Protein AF-K2B1D2-F1 (afdb_monomer)

pLDDT: mean 92.27, std 4.35, range [72.94, 96.94]

Secondary structure (DSSP, 8-state):
-HHHHHHHTT--GGGGHHHHHTTTT-----------HHHHHHHHHT-SSGGGG-SS--BTTB---

Sequence (65 aa):
MLLERIKADGLSPEEYEWYLDLRKYGSVPHSGFGIGLERMVRWMSGTEHIRECIPFPRLVNRIKP

Solvent-accessible surface area (backbone atoms only — not comparable to full-atom values): 4396 Å² total; per-residue (Å²): 108,74,69,59,51,41,53,73,72,71,45,67,65,76,86,41,42,78,66,54,56,69,44,70,89,55,72,78,95,78,86,86,86,86,81,59,65,42,58,51,47,22,65,75,70,67,51,93,52,58,57,83,55,36,99,73,59,78,46,102,92,33,87,69,129

Radius of gyration: 18.92 Å; Cα contacts (8 Å, |Δi|>4): 29; chains: 1; bounding box: 40×24×41 Å

Foldseek 3Di:
DVVVVCVVVVHDVVVCVVVVVVCVVHDDDDDDDDDDPLVVVCVVVVDPDSVVSPPQDDDPPHDDD

Structure (mmCIF, N/CA/C/O backbone):
data_AF-K2B1D2-F1
#
_entry.id   AF-K2B1D2-F1
#
loop_
_atom_site.group_PDB
_atom_site.id
_atom_site.type_symbol
_atom_site.label_atom_id
_atom_site.label_alt_id
_atom_site.label_comp_id
_atom_site.label_asym_id
_atom_site.label_entity_id
_atom_site.label_seq_id
_atom_site.pdbx_PDB_ins_code
_atom_site.Cartn_x
_atom_site.Cartn_y
_atom_site.Cartn_z
_atom_site.occupancy
_atom_site.B_iso_or_equiv
_atom_site.auth_seq_id
_atom_site.auth_comp_id
_atom_site.auth_asym_id
_atom_site.auth_atom_id
_atom_site.pdbx_PDB_model_num
ATOM 1 N N . MET A 1 1 ? 11.096 -6.402 -18.699 1.00 72.94 1 MET A N 1
ATOM 2 C CA . MET A 1 1 ? 11.511 -5.161 -17.991 1.00 72.94 1 MET A CA 1
ATOM 3 C C . MET A 1 1 ? 10.305 -4.231 -17.821 1.00 72.94 1 MET A C 1
ATOM 5 O O . MET A 1 1 ? 9.373 -4.347 -18.597 1.00 72.94 1 MET A O 1
ATOM 9 N N . LEU A 1 2 ? 10.280 -3.347 -16.811 1.00 89.75 2 LEU A N 1
ATOM 10 C CA . LEU A 1 2 ? 9.105 -2.572 -16.338 1.00 89.75 2 LEU A CA 1
ATOM 11 C C . LEU A 1 2 ? 8.140 -2.049 -17.430 1.00 89.75 2 LEU A C 1
ATOM 13 O O . LEU A 1 2 ? 6.939 -2.266 -17.313 1.00 89.75 2 LEU A O 1
ATOM 17 N N . LEU A 1 3 ? 8.648 -1.434 -18.5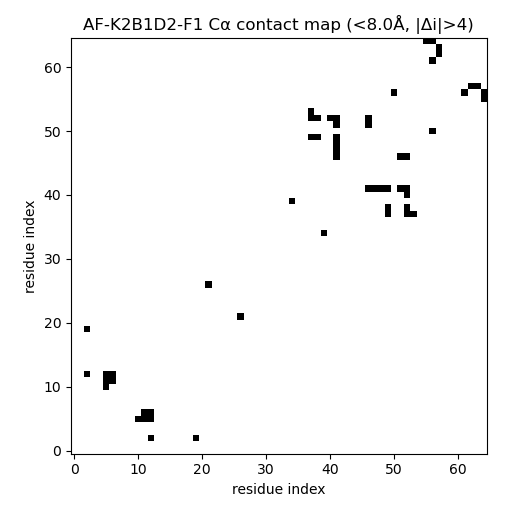03 1.00 92.19 3 LEU A N 1
ATOM 18 C CA . LEU A 1 3 ? 7.829 -0.922 -19.613 1.00 92.19 3 LEU A CA 1
ATOM 19 C C . LEU A 1 3 ? 7.018 -2.014 -20.332 1.00 92.19 3 LEU A C 1
ATOM 21 O O . LEU A 1 3 ? 5.874 -1.789 -20.713 1.00 92.19 3 LEU A O 1
ATOM 25 N N . GLU A 1 4 ? 7.589 -3.205 -20.508 1.00 94.00 4 GLU A N 1
ATOM 26 C CA . GLU A 1 4 ? 6.883 -4.343 -21.111 1.00 94.00 4 GLU A CA 1
ATOM 27 C C . GLU A 1 4 ? 5.729 -4.800 -20.222 1.00 94.00 4 GLU A C 1
ATOM 29 O O . GLU A 1 4 ? 4.674 -5.158 -20.732 1.00 94.00 4 GLU A O 1
ATOM 34 N N . ARG A 1 5 ? 5.908 -4.747 -18.894 1.00 94.56 5 ARG A N 1
ATOM 35 C CA . ARG A 1 5 ? 4.859 -5.114 -17.939 1.00 94.56 5 ARG A CA 1
ATOM 36 C C . ARG A 1 5 ? 3.720 -4.096 -17.940 1.00 94.56 5 ARG A C 1
ATOM 38 O O . ARG A 1 5 ? 2.572 -4.501 -18.003 1.00 94.56 5 ARG A O 1
ATOM 45 N N . ILE A 1 6 ? 4.048 -2.802 -17.971 1.00 94.75 6 ILE A N 1
ATOM 46 C CA . ILE A 1 6 ? 3.070 -1.707 -18.117 1.00 94.75 6 ILE A CA 1
ATOM 47 C C . ILE A 1 6 ? 2.224 -1.912 -19.383 1.00 94.75 6 ILE A C 1
ATOM 49 O O . ILE A 1 6 ? 0.999 -1.890 -19.314 1.00 94.75 6 ILE A O 1
ATOM 53 N N . LYS A 1 7 ? 2.869 -2.197 -20.523 1.00 94.44 7 LYS A N 1
ATOM 54 C CA . LYS A 1 7 ? 2.169 -2.479 -21.787 1.00 94.44 7 LYS A CA 1
ATOM 55 C C . LYS A 1 7 ? 1.321 -3.752 -21.722 1.00 94.44 7 LYS A C 1
ATOM 57 O O . LYS A 1 7 ? 0.213 -3.762 -22.246 1.00 94.44 7 LYS A O 1
ATOM 62 N N . ALA A 1 8 ? 1.827 -4.813 -21.092 1.00 96.62 8 ALA A N 1
ATOM 63 C CA . ALA A 1 8 ? 1.103 -6.076 -20.935 1.00 96.62 8 ALA A CA 1
ATOM 64 C C . ALA A 1 8 ? -0.140 -5.936 -20.043 1.00 96.62 8 ALA A C 1
ATOM 66 O O . ALA A 1 8 ? -1.156 -6.567 -20.317 1.00 96.62 8 ALA A O 1
ATOM 67 N N . ASP A 1 9 ? -0.071 -5.080 -19.023 1.00 95.81 9 ASP A N 1
ATOM 68 C CA . ASP A 1 9 ? -1.183 -4.787 -18.116 1.00 95.81 9 ASP A CA 1
ATOM 69 C C . ASP A 1 9 ? -2.159 -3.735 -18.707 1.00 95.81 9 ASP A C 1
ATOM 71 O O . ASP A 1 9 ? -3.123 -3.346 -18.050 1.00 95.81 9 ASP A O 1
ATOM 75 N N . GLY A 1 10 ? -1.943 -3.285 -19.955 1.00 94.81 10 GLY A N 1
ATOM 76 C CA . GLY A 1 10 ? -2.832 -2.359 -20.670 1.00 94.81 10 GLY A CA 1
ATOM 77 C C . GLY A 1 10 ? -2.786 -0.912 -20.170 1.00 94.81 10 GLY A C 1
ATOM 78 O O . GLY A 1 10 ? -3.716 -0.149 -20.417 1.00 94.81 10 GLY A O 1
ATOM 79 N N . LEU A 1 11 ? -1.727 -0.539 -19.454 1.00 95.19 11 LEU A N 1
ATOM 80 C CA . LEU A 1 11 ? -1.550 0.784 -18.860 1.00 95.19 11 LEU A CA 1
ATOM 81 C C . LEU A 1 11 ? -0.861 1.742 -19.851 1.00 95.19 11 LEU A C 1
ATOM 83 O O . LEU A 1 11 ? 0.025 1.317 -20.600 1.00 95.19 11 LEU A O 1
ATOM 87 N N . SER A 1 12 ? -1.230 3.032 -19.850 1.00 93.75 12 SER A N 1
ATOM 88 C CA . SER A 1 12 ? -0.571 4.035 -20.704 1.00 93.75 12 SER A CA 1
ATOM 89 C C . SER A 1 12 ? 0.848 4.305 -20.193 1.00 93.75 12 SER A C 1
ATOM 91 O O . SER A 1 12 ? 1.011 4.711 -19.044 1.00 93.75 12 SER A O 1
ATOM 93 N N . PRO A 1 13 ? 1.897 4.143 -21.021 1.00 92.19 13 PRO A N 1
ATOM 94 C CA . PRO A 1 13 ? 3.256 4.504 -20.628 1.00 92.19 13 PRO A CA 1
ATOM 95 C C . PRO A 1 13 ? 3.439 5.996 -20.333 1.00 92.19 13 PRO A C 1
ATOM 97 O O . PRO A 1 13 ? 4.325 6.334 -19.549 1.00 92.19 13 PRO A O 1
ATOM 100 N N . GLU A 1 14 ? 2.624 6.871 -20.935 1.00 93.81 14 GLU A N 1
ATOM 101 C CA . GLU A 1 14 ? 2.715 8.321 -20.734 1.00 93.81 14 GLU A CA 1
ATOM 102 C C . GLU A 1 14 ? 2.416 8.705 -19.274 1.00 93.81 14 GLU A C 1
ATOM 104 O O . GLU A 1 14 ? 3.104 9.543 -18.698 1.00 93.81 14 GLU A O 1
ATOM 109 N N . GLU A 1 15 ? 1.466 8.027 -18.619 1.00 94.88 15 GLU A N 1
ATOM 110 C CA . GLU A 1 15 ? 1.127 8.267 -17.204 1.00 94.88 15 GLU A CA 1
ATOM 111 C C . GLU A 1 15 ? 2.281 7.928 -16.238 1.00 94.88 15 GLU A C 1
ATOM 113 O O . GLU A 1 15 ? 2.347 8.442 -15.116 1.00 94.88 15 GLU A O 1
ATOM 118 N N . TYR A 1 16 ? 3.215 7.078 -16.677 1.00 93.94 16 TYR A N 1
ATOM 119 C CA . TYR A 1 16 ? 4.371 6.631 -15.898 1.00 93.94 16 TYR A CA 1
ATOM 120 C C . TYR A 1 16 ? 5.693 7.229 -16.385 1.00 93.94 16 TYR A C 1
ATOM 122 O O . TYR A 1 16 ? 6.739 6.829 -15.872 1.00 93.94 16 TYR 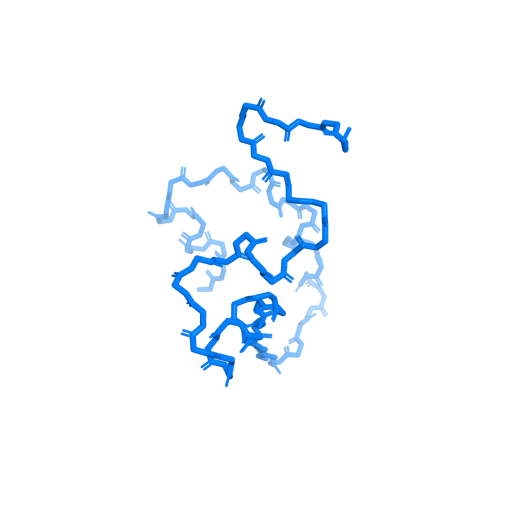A O 1
ATOM 130 N N . GLU A 1 17 ? 5.683 8.171 -17.335 1.00 93.19 17 GLU A N 1
ATOM 131 C CA . GLU A 1 17 ? 6.899 8.749 -17.926 1.00 93.19 17 GLU A CA 1
ATOM 132 C C . GLU A 1 17 ? 7.860 9.261 -16.845 1.00 93.19 17 GLU A C 1
ATOM 134 O O . GLU A 1 17 ? 9.018 8.842 -16.789 1.00 93.19 17 GLU A O 1
ATOM 139 N N . TRP A 1 18 ? 7.338 10.038 -15.890 1.00 93.44 18 TRP A N 1
ATOM 140 C CA . TRP A 1 18 ? 8.105 10.557 -14.754 1.00 93.44 18 TRP A CA 1
ATOM 141 C C . TRP A 1 18 ? 8.790 9.452 -13.930 1.00 93.44 18 TRP A C 1
ATOM 143 O O . TRP A 1 18 ? 9.883 9.655 -13.408 1.00 93.44 18 TRP A O 1
ATOM 153 N N . TYR A 1 19 ? 8.159 8.280 -13.798 1.00 93.00 19 TYR A N 1
ATOM 154 C CA . TYR A 1 19 ? 8.666 7.153 -13.012 1.00 93.00 19 TYR A CA 1
ATOM 155 C C . TYR A 1 19 ? 9.678 6.315 -13.799 1.00 93.00 19 TYR A C 1
ATOM 157 O O . TYR A 1 19 ? 10.638 5.786 -13.232 1.00 93.00 19 TYR A O 1
ATOM 165 N N . LEU A 1 20 ? 9.474 6.193 -15.111 1.00 92.62 20 LEU A N 1
ATOM 166 C CA . LEU A 1 20 ? 10.399 5.527 -16.022 1.00 92.62 20 LEU A CA 1
ATOM 167 C C . LEU A 1 20 ? 11.704 6.320 -16.152 1.00 92.62 20 LEU A C 1
ATOM 169 O O . LEU A 1 20 ? 12.784 5.721 -16.137 1.00 92.62 20 LEU A O 1
ATOM 173 N N . ASP A 1 21 ? 11.614 7.650 -16.176 1.00 93.38 21 ASP A N 1
ATOM 174 C CA . ASP A 1 21 ? 12.767 8.548 -16.247 1.00 93.38 21 ASP A CA 1
ATOM 175 C C . ASP A 1 21 ? 13.721 8.398 -15.055 1.00 93.38 21 ASP A C 1
ATOM 177 O O . ASP A 1 21 ? 14.939 8.489 -15.228 1.00 93.38 21 ASP A O 1
ATOM 181 N N . LEU A 1 22 ? 13.215 8.041 -13.867 1.00 91.75 22 LEU A N 1
ATOM 182 C CA . LEU A 1 22 ? 14.049 7.761 -12.687 1.00 91.75 22 LEU A CA 1
ATOM 183 C C . LEU A 1 22 ? 15.059 6.628 -12.914 1.00 91.75 22 LEU A C 1
ATOM 185 O O . LEU A 1 22 ? 16.053 6.532 -12.199 1.00 91.75 22 LEU A O 1
ATOM 189 N N . ARG A 1 23 ? 14.800 5.741 -13.880 1.00 90.00 23 ARG A N 1
ATOM 190 C CA . ARG A 1 23 ? 15.642 4.573 -14.181 1.00 90.00 23 ARG A CA 1
ATOM 191 C C . ARG A 1 23 ? 16.463 4.751 -15.462 1.00 90.00 23 ARG A C 1
ATOM 193 O O . ARG A 1 23 ? 17.224 3.850 -15.812 1.00 90.00 23 ARG A O 1
ATOM 200 N N . LYS A 1 24 ? 16.338 5.896 -16.145 1.00 88.25 24 LYS A N 1
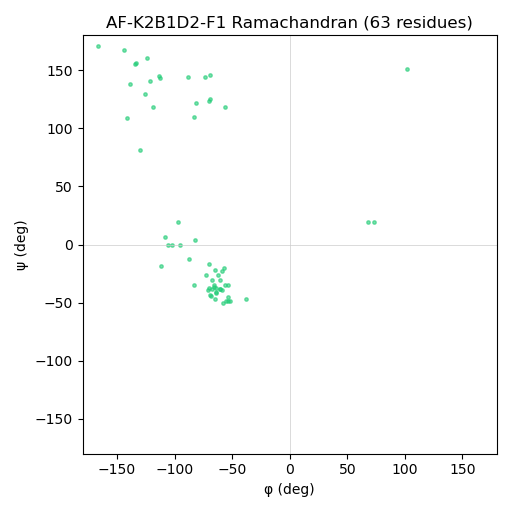ATOM 201 C CA . LYS A 1 24 ? 16.965 6.186 -17.446 1.00 88.25 24 LYS A CA 1
ATOM 202 C C . LYS A 1 24 ? 18.492 6.132 -17.412 1.00 88.25 24 LYS A C 1
ATOM 204 O O . LYS A 1 24 ? 19.104 5.632 -18.348 1.00 88.25 24 LYS A O 1
ATOM 209 N N . TYR A 1 25 ? 19.099 6.602 -16.324 1.00 90.31 25 TYR A N 1
ATOM 210 C CA . TYR A 1 25 ? 20.558 6.646 -16.148 1.00 90.31 25 TYR A CA 1
ATOM 211 C C . TYR A 1 25 ? 21.110 5.459 -15.348 1.00 90.31 25 TYR A C 1
ATOM 213 O O . TYR A 1 25 ? 22.223 5.511 -14.830 1.00 90.31 25 TYR A O 1
ATOM 221 N N . GLY A 1 26 ? 20.335 4.378 -15.260 1.00 85.38 26 GLY A N 1
ATOM 222 C CA . GLY A 1 26 ? 20.668 3.202 -14.472 1.00 85.38 26 GLY A CA 1
ATOM 223 C C . GLY A 1 26 ? 19.910 3.158 -13.150 1.00 85.38 26 GLY A C 1
ATOM 224 O O . GLY A 1 26 ? 19.521 4.168 -12.571 1.00 85.38 26 GLY A O 1
ATOM 225 N N . SER A 1 27 ? 19.674 1.939 -12.680 1.00 87.06 27 SER A N 1
ATOM 226 C CA . SER A 1 27 ? 19.019 1.657 -11.409 1.00 87.06 27 SER A CA 1
ATOM 227 C C . SER A 1 27 ? 19.756 0.500 -10.754 1.00 87.06 27 SER A C 1
ATOM 229 O O . SER A 1 27 ? 20.134 -0.458 -11.429 1.00 87.06 27 SER A O 1
ATOM 231 N N . VAL A 1 28 ? 19.972 0.582 -9.445 1.00 91.81 28 VAL A N 1
ATOM 232 C 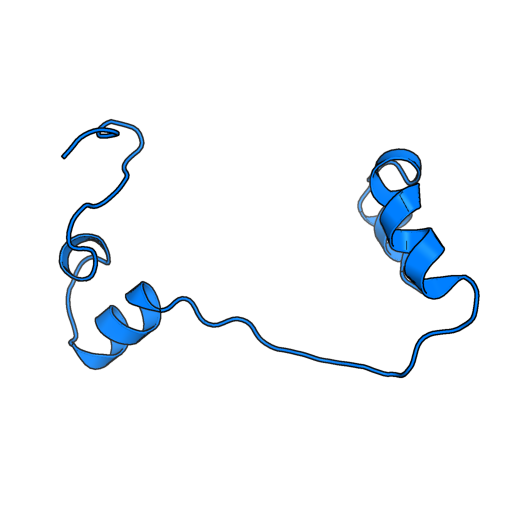CA . VAL A 1 28 ? 20.512 -0.548 -8.687 1.00 91.81 28 VAL A CA 1
ATOM 233 C C . VAL A 1 28 ? 19.425 -1.614 -8.517 1.00 91.81 28 VAL A C 1
ATOM 235 O O . VAL A 1 28 ? 18.253 -1.258 -8.342 1.00 91.81 28 VAL A O 1
ATOM 238 N N . PRO A 1 29 ? 19.762 -2.915 -8.545 1.00 92.00 29 PRO A N 1
ATOM 239 C CA . PRO A 1 29 ? 18.823 -3.960 -8.156 1.00 92.00 29 PRO A CA 1
ATOM 240 C C . PRO A 1 29 ? 18.329 -3.701 -6.728 1.00 92.00 29 PRO A C 1
ATOM 242 O O . PRO A 1 29 ? 19.119 -3.654 -5.789 1.00 92.00 29 PRO A O 1
ATOM 245 N N . HIS A 1 30 ? 17.024 -3.497 -6.572 1.00 91.94 30 HIS A N 1
ATOM 246 C CA . HIS A 1 30 ? 16.391 -3.192 -5.292 1.00 91.94 30 HIS A CA 1
ATOM 247 C C . HIS A 1 30 ? 15.134 -4.036 -5.105 1.00 91.94 30 HIS A C 1
ATOM 249 O O . HIS A 1 30 ? 14.500 -4.478 -6.064 1.00 91.94 30 HIS A O 1
ATOM 255 N N . SER A 1 31 ? 14.769 -4.237 -3.844 1.00 94.31 31 SER A N 1
ATOM 256 C CA . SER A 1 31 ? 13.509 -4.846 -3.432 1.00 94.31 31 SER A CA 1
ATOM 257 C C . SER A 1 31 ? 13.018 -4.163 -2.156 1.00 94.31 31 SER A C 1
ATOM 259 O O . SER A 1 31 ? 13.751 -3.393 -1.534 1.00 94.31 31 SER A O 1
ATOM 261 N N . GLY A 1 32 ? 11.771 -4.416 -1.781 1.00 94.62 32 GLY A N 1
ATOM 262 C CA . GLY A 1 32 ? 11.180 -3.872 -0.568 1.00 94.62 32 GLY A CA 1
ATOM 263 C C . GLY A 1 32 ? 9.875 -4.579 -0.238 1.00 94.62 32 GLY A C 1
ATOM 264 O O . GLY A 1 32 ? 9.351 -5.351 -1.042 1.00 94.62 32 GLY A O 1
ATOM 265 N N . PHE A 1 33 ? 9.352 -4.300 0.949 1.00 96.94 33 PHE A N 1
ATOM 266 C CA . PHE A 1 33 ? 8.046 -4.771 1.389 1.00 96.94 33 PHE A CA 1
ATOM 267 C C . PHE A 1 33 ? 7.265 -3.612 2.011 1.00 96.94 33 PHE A C 1
ATOM 269 O O . PHE A 1 33 ? 7.845 -2.632 2.476 1.00 96.94 33 PHE A O 1
ATOM 276 N N . GLY A 1 34 ? 5.939 -3.727 2.002 1.00 95.81 34 GLY A N 1
ATOM 277 C CA . GLY A 1 34 ? 5.039 -2.804 2.684 1.00 95.81 34 GLY A CA 1
ATOM 278 C C . GLY A 1 34 ? 4.334 -3.510 3.833 1.00 95.81 34 GLY A C 1
ATOM 279 O O . GLY A 1 34 ? 3.964 -4.678 3.710 1.00 95.81 34 GLY A O 1
ATOM 280 N N . ILE A 1 35 ? 4.122 -2.798 4.937 1.00 95.94 35 ILE A N 1
ATOM 281 C CA . ILE A 1 35 ? 3.328 -3.279 6.066 1.00 95.94 35 ILE A CA 1
ATOM 282 C C . ILE A 1 35 ? 2.228 -2.270 6.386 1.00 95.94 35 ILE A C 1
ATOM 284 O O . ILE A 1 35 ? 2.479 -1.074 6.512 1.00 95.94 35 ILE A O 1
ATOM 288 N N . GLY A 1 36 ? 0.991 -2.753 6.493 1.00 95.38 36 GLY A N 1
ATOM 289 C CA . GLY A 1 36 ? -0.123 -1.940 6.971 1.00 95.38 36 GLY A CA 1
ATOM 290 C C . GLY A 1 36 ? -0.114 -1.934 8.491 1.00 95.38 36 GLY A C 1
ATOM 291 O O . GLY A 1 36 ? -0.417 -2.968 9.086 1.00 95.38 36 GLY A O 1
ATOM 292 N N . LEU A 1 37 ? 0.225 -0.802 9.108 1.00 95.06 37 LEU A N 1
ATOM 293 C CA . LEU A 1 37 ? 0.382 -0.688 10.559 1.00 95.06 37 LEU A CA 1
ATOM 294 C C . LEU A 1 37 ? -0.866 -1.174 11.305 1.00 95.06 37 LEU A C 1
ATOM 296 O O . LEU A 1 37 ? -0.777 -2.027 12.180 1.00 95.06 37 LEU A O 1
ATOM 300 N N . GLU A 1 38 ? -2.047 -0.717 10.911 1.00 95.75 38 GLU A N 1
ATOM 301 C CA . GLU A 1 38 ? -3.297 -1.047 11.599 1.00 95.75 38 GLU A CA 1
ATOM 302 C C . GLU A 1 38 ? -3.720 -2.497 11.343 1.00 95.75 38 GLU A C 1
ATOM 304 O O . GLU A 1 38 ? -4.347 -3.126 12.194 1.00 95.75 38 GLU A O 1
ATOM 309 N N . ARG A 1 39 ? -3.309 -3.078 10.205 1.00 95.25 39 ARG A N 1
ATOM 310 C CA . ARG A 1 39 ? -3.464 -4.519 9.940 1.00 95.25 39 ARG A CA 1
ATOM 311 C C . ARG A 1 39 ? -2.524 -5.355 10.804 1.00 95.25 39 ARG A C 1
ATOM 313 O O . ARG A 1 39 ? -2.937 -6.407 11.281 1.00 95.25 39 ARG A O 1
ATOM 320 N N . MET A 1 40 ? -1.291 -4.892 11.007 1.00 96.69 40 MET A N 1
ATOM 32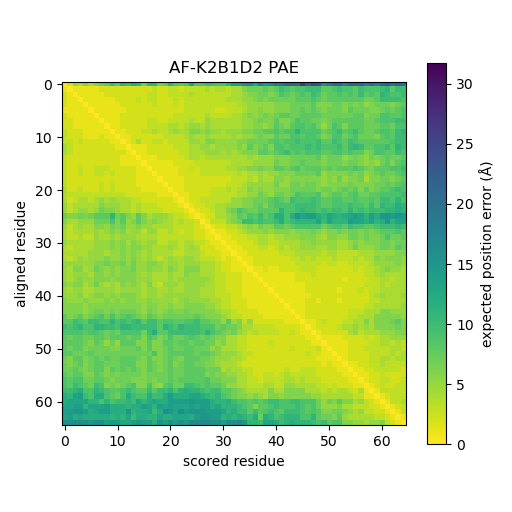1 C CA . MET A 1 40 ? -0.322 -5.534 11.892 1.00 96.69 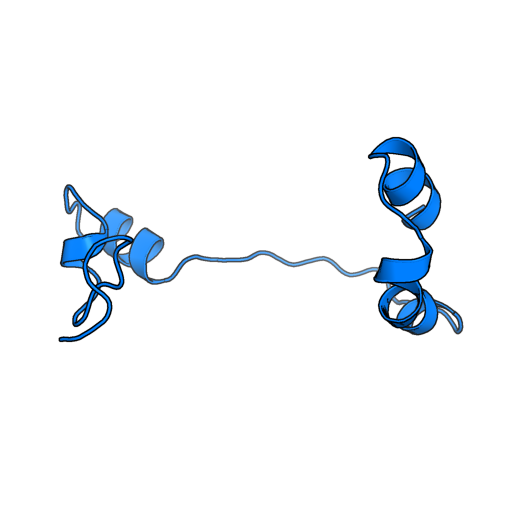40 MET A CA 1
ATOM 322 C C . MET A 1 40 ? -0.820 -5.488 13.339 1.00 96.69 40 MET A C 1
ATOM 324 O O . MET A 1 40 ? -0.841 -6.522 13.997 1.00 96.69 40 MET A O 1
ATOM 328 N N . VAL A 1 41 ? -1.300 -4.329 13.805 1.00 96.00 41 VAL A N 1
ATOM 329 C CA . VAL A 1 41 ? -1.907 -4.180 15.136 1.00 96.00 41 VAL A CA 1
ATOM 330 C C . VAL A 1 41 ? -3.092 -5.123 15.290 1.00 96.00 41 VAL A C 1
ATOM 332 O O . VAL A 1 41 ? -3.087 -5.905 16.230 1.00 96.00 41 VAL A O 1
ATOM 335 N N . ARG A 1 42 ? -4.038 -5.136 14.340 1.00 96.75 42 ARG A N 1
ATOM 336 C CA . ARG A 1 42 ? -5.178 -6.067 14.356 1.00 96.75 42 ARG A CA 1
ATOM 337 C C . ARG A 1 42 ? -4.743 -7.522 14.485 1.00 96.75 42 ARG A C 1
ATOM 339 O O . ARG A 1 42 ? -5.343 -8.281 15.237 1.00 96.75 42 ARG A O 1
ATOM 346 N N . TRP A 1 43 ? -3.731 -7.923 13.719 1.00 95.88 43 TRP A N 1
ATOM 347 C CA . TRP A 1 43 ? -3.21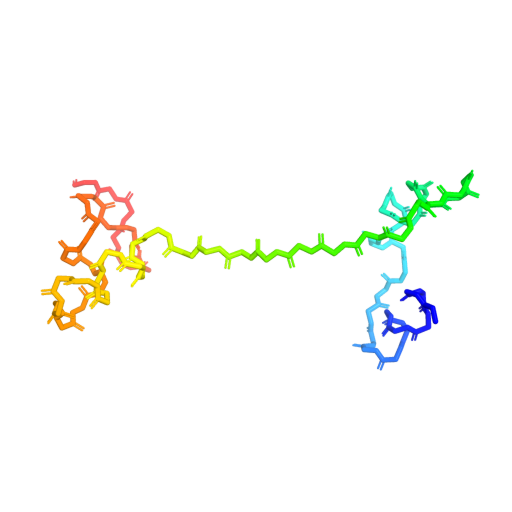2 -9.287 13.765 1.00 95.88 43 TRP A CA 1
ATOM 348 C C . TRP A 1 43 ? -2.599 -9.617 15.131 1.00 95.88 43 TRP A C 1
ATOM 350 O O . TRP A 1 43 ? -2.870 -10.685 15.667 1.00 95.88 43 TRP A O 1
ATOM 360 N N . MET A 1 44 ? -1.842 -8.686 15.718 1.00 96.81 44 MET A N 1
ATOM 361 C CA . MET A 1 44 ? -1.242 -8.855 17.045 1.00 96.81 44 MET A CA 1
ATOM 362 C C . MET A 1 44 ? -2.276 -8.835 18.179 1.00 96.81 44 MET A C 1
ATOM 364 O O . MET A 1 44 ? -2.130 -9.579 19.143 1.00 96.81 44 MET A O 1
ATOM 368 N N . SER A 1 45 ? -3.307 -7.992 18.083 1.00 95.81 45 SER A N 1
ATOM 369 C CA . SER A 1 45 ? -4.331 -7.825 19.121 1.00 95.81 45 SER A CA 1
ATOM 370 C C . SER A 1 45 ? -5.505 -8.795 18.991 1.00 95.81 45 SER A C 1
ATOM 372 O O . SER A 1 45 ? -6.316 -8.878 19.907 1.00 95.81 45 SER A O 1
ATOM 374 N N . GLY A 1 46 ? -5.635 -9.497 17.861 1.00 94.88 46 GLY A N 1
ATOM 375 C CA . GLY A 1 46 ? -6.742 -10.419 17.598 1.00 94.88 46 GLY A CA 1
ATOM 376 C C . GLY A 1 46 ? -8.105 -9.737 17.438 1.00 94.88 46 GLY A C 1
ATOM 377 O O . GLY A 1 46 ? -9.129 -10.396 17.587 1.00 94.88 46 GLY A O 1
ATOM 378 N N . THR A 1 47 ? -8.140 -8.432 17.153 1.00 93.75 47 THR A N 1
ATOM 379 C CA . THR A 1 47 ? -9.404 -7.694 16.997 1.00 93.75 47 THR A CA 1
ATOM 380 C C . THR A 1 47 ? -10.147 -8.130 15.735 1.00 93.75 47 THR A C 1
ATOM 382 O O . THR A 1 47 ? -9.548 -8.452 14.700 1.00 93.75 47 THR A O 1
ATOM 385 N N . GLU A 1 48 ? -11.478 -8.126 15.791 1.00 92.88 48 GLU A N 1
ATOM 386 C CA . GLU A 1 48 ? -12.296 -8.601 14.676 1.00 92.88 48 GLU A CA 1
ATOM 387 C C . GLU A 1 48 ? -12.184 -7.660 13.474 1.00 92.88 48 GLU A C 1
ATOM 389 O O . GLU A 1 48 ? -11.937 -8.117 12.350 1.00 92.88 48 GLU A O 1
ATOM 394 N N . HIS A 1 49 ? -12.251 -6.341 13.689 1.00 92.06 49 HIS A N 1
ATOM 395 C CA . HIS A 1 49 ? -12.216 -5.353 12.615 1.00 92.06 49 HIS A CA 1
ATOM 396 C C . HIS A 1 49 ? -11.050 -4.358 12.747 1.00 92.06 49 HIS A C 1
ATOM 398 O O . HIS A 1 49 ? -10.783 -3.796 13.800 1.00 92.06 49 HIS A O 1
ATOM 404 N N . ILE A 1 50 ? -10.423 -3.997 11.616 1.00 93.25 50 ILE A N 1
ATOM 405 C CA . ILE A 1 50 ? -9.327 -2.998 11.552 1.00 93.25 50 ILE A CA 1
ATOM 406 C C . ILE A 1 50 ? -9.705 -1.612 12.112 1.00 93.25 50 ILE A C 1
ATOM 408 O O . ILE A 1 50 ? -8.836 -0.826 12.467 1.00 93.25 50 ILE A O 1
ATOM 412 N N . ARG A 1 51 ? -11.006 -1.301 12.206 1.00 91.69 51 ARG A N 1
ATOM 413 C CA . ARG A 1 51 ? -11.507 -0.003 12.687 1.00 91.69 51 ARG A CA 1
ATOM 414 C C . ARG A 1 51 ? -11.215 0.185 14.167 1.00 91.69 51 ARG A C 1
ATOM 416 O O . ARG A 1 51 ? -11.000 1.307 14.593 1.00 91.69 51 ARG A O 1
ATOM 423 N N . GLU A 1 52 ? -11.177 -0.912 14.912 1.00 91.31 52 GLU A N 1
ATOM 424 C CA . GLU A 1 52 ? -10.858 -0.924 16.338 1.00 91.31 52 GLU A CA 1
ATOM 425 C C . GLU A 1 52 ? -9.380 -0.600 16.590 1.00 91.31 52 GLU A C 1
ATOM 427 O O . GLU A 1 52 ? -9.004 -0.214 17.690 1.00 91.31 52 GLU A O 1
ATOM 432 N N . CYS A 1 53 ? -8.541 -0.704 15.555 1.00 93.50 53 CYS A N 1
ATOM 433 C CA . CYS A 1 53 ? -7.121 -0.369 15.605 1.00 93.50 53 CYS A CA 1
ATOM 434 C C . CYS A 1 53 ? -6.822 1.060 15.119 1.00 93.50 53 CYS A C 1
ATOM 436 O O . CYS A 1 53 ? -5.658 1.453 15.099 1.00 93.50 53 CYS A O 1
ATOM 438 N N . ILE A 1 54 ? -7.838 1.828 14.697 1.00 94.44 54 ILE A N 1
ATOM 439 C CA . ILE A 1 54 ? -7.684 3.186 14.161 1.00 94.44 54 ILE A CA 1
ATOM 440 C C . ILE A 1 54 ? -8.444 4.165 15.071 1.00 94.44 54 ILE A C 1
ATOM 442 O O . ILE A 1 54 ? -9.668 4.081 15.132 1.00 94.44 54 ILE A O 1
ATOM 446 N N . PRO A 1 55 ? -7.781 5.146 15.714 1.00 91.75 55 PRO A N 1
ATOM 447 C CA . PRO A 1 55 ? -8.457 6.098 16.605 1.00 91.75 55 PRO A CA 1
ATOM 448 C C . PRO A 1 55 ? -9.572 6.914 15.929 1.00 91.75 55 PRO A C 1
ATOM 450 O O . PRO A 1 55 ? -10.628 7.140 16.512 1.00 91.75 55 PRO A O 1
ATOM 453 N N . PHE A 1 56 ? -9.354 7.326 14.677 1.00 92.56 56 PHE A N 1
ATOM 454 C CA . PHE A 1 56 ? -10.320 8.075 13.868 1.00 92.56 56 PHE A CA 1
ATOM 455 C C . PHE A 1 56 ? -10.473 7.404 12.495 1.00 92.56 56 PHE A C 1
ATOM 457 O O . PHE A 1 56 ? -9.812 7.804 11.531 1.00 92.56 56 PHE A O 1
ATOM 464 N N . PRO A 1 57 ? -11.283 6.335 12.385 1.00 90.25 57 PRO A N 1
ATOM 465 C CA . PRO A 1 57 ? -11.359 5.543 11.167 1.00 90.25 57 PRO A CA 1
ATOM 466 C C . PRO A 1 57 ? -12.019 6.342 10.041 1.00 90.25 57 PRO A C 1
ATOM 468 O O . PRO A 1 57 ? -13.154 6.803 10.171 1.00 90.25 57 PRO A O 1
ATOM 471 N N . ARG A 1 58 ? -11.326 6.454 8.902 1.00 89.69 58 ARG A N 1
ATOM 472 C CA . ARG A 1 58 ? -11.916 6.975 7.664 1.00 89.69 58 ARG A CA 1
ATOM 473 C C . ARG A 1 58 ? -12.689 5.869 6.965 1.00 89.69 58 ARG A C 1
ATOM 475 O O . ARG A 1 58 ? -12.127 4.829 6.628 1.00 89.69 58 ARG A O 1
ATOM 482 N N . LEU A 1 59 ? -13.972 6.110 6.741 1.00 90.31 59 LEU A N 1
ATOM 483 C CA . LEU A 1 59 ? -14.883 5.196 6.064 1.00 90.31 59 LEU A CA 1
ATOM 484 C C . LEU A 1 59 ? -15.526 5.906 4.877 1.00 90.31 59 LEU A C 1
ATOM 486 O O . LEU A 1 59 ? -15.617 7.131 4.856 1.00 90.31 59 LEU A O 1
ATOM 490 N N . VAL A 1 60 ? -16.053 5.132 3.927 1.00 88.81 60 VAL A N 1
ATOM 491 C CA . VAL A 1 60 ? -16.805 5.672 2.778 1.00 88.81 60 VAL A CA 1
ATOM 492 C C . VAL A 1 60 ? -17.943 6.594 3.241 1.00 88.81 60 VAL A C 1
ATOM 494 O O . VAL A 1 60 ? -18.218 7.606 2.608 1.00 88.81 60 VAL A O 1
ATOM 497 N N . ASN A 1 61 ? -18.562 6.283 4.384 1.00 90.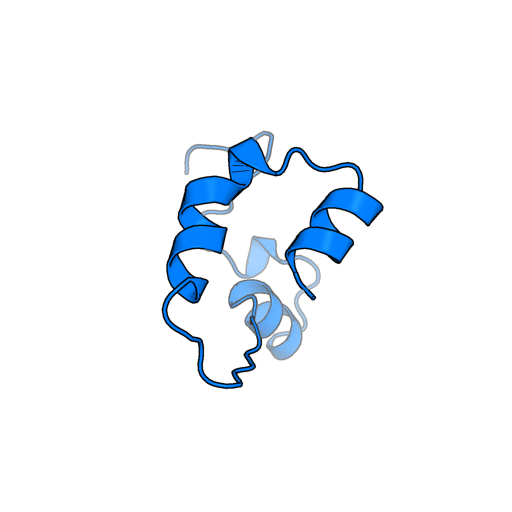44 61 ASN A N 1
ATOM 498 C CA . ASN A 1 61 ? -19.653 7.045 4.990 1.00 90.44 61 ASN A CA 1
ATOM 499 C C . ASN A 1 61 ? -19.238 7.942 6.178 1.00 90.44 61 ASN A C 1
ATOM 501 O O . ASN A 1 61 ? -20.099 8.601 6.755 1.00 90.44 61 ASN A O 1
ATOM 505 N N . ARG A 1 62 ? -17.957 7.975 6.577 1.00 83.94 62 ARG A N 1
ATOM 506 C CA . ARG A 1 62 ? -17.474 8.783 7.713 1.00 83.94 62 ARG A CA 1
ATOM 507 C C . ARG A 1 62 ? -16.111 9.389 7.405 1.00 83.94 62 ARG A C 1
ATOM 509 O O . ARG A 1 62 ? -15.098 8.694 7.381 1.00 83.94 62 ARG A O 1
ATOM 516 N N . ILE A 1 63 ? -16.104 10.705 7.208 1.00 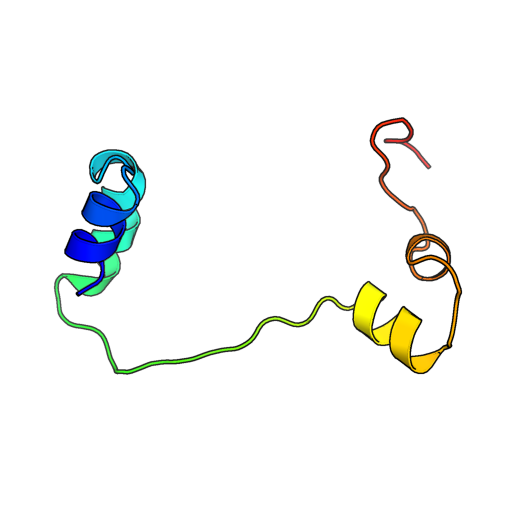87.38 63 ILE A N 1
ATOM 517 C CA . ILE A 1 63 ? -14.911 11.477 6.821 1.00 87.38 63 ILE A CA 1
ATOM 518 C C . ILE A 1 63 ? -14.452 12.417 7.951 1.00 87.38 63 ILE A C 1
ATOM 520 O O . ILE A 1 63 ? -13.306 12.860 7.962 1.00 87.38 63 ILE A O 1
ATOM 524 N N . LYS A 1 64 ? -15.333 12.710 8.915 1.00 83.31 64 LYS A N 1
ATOM 525 C CA . LYS A 1 64 ? -15.057 13.567 10.074 1.00 83.31 64 LYS A CA 1
ATOM 526 C C . LYS A 1 64 ? -15.091 12.736 11.372 1.00 83.31 64 LYS A C 1
ATOM 528 O O . LYS A 1 64 ? -15.880 11.782 11.424 1.00 83.31 64 LYS A O 1
ATOM 533 N N . PRO A 1 65 ? -14.233 13.057 12.363 1.00 76.50 65 PRO A N 1
ATOM 534 C CA . PRO A 1 65 ? -14.310 12.502 13.713 1.00 76.50 65 PRO A CA 1
ATOM 535 C C . PRO A 1 65 ? -15.700 12.658 14.319 1.00 76.50 65 PRO A C 1
ATOM 537 O O . PRO A 1 65 ? -16.311 13.731 14.123 1.00 76.50 65 PRO A O 1
#

Mean predicted aligned error: 5.37 Å